Protein AF-A0A7C4HND0-F1 (afdb_monomer_lite)

pLDDT: mean 73.23, std 15.72, range [36.84, 92.06]

Structure (mmCIF, N/CA/C/O backbone):
data_AF-A0A7C4HND0-F1
#
_entry.id   AF-A0A7C4HND0-F1
#
loop_
_atom_site.group_PDB
_atom_site.id
_atom_site.type_symbol
_atom_site.label_atom_id
_atom_site.label_alt_id
_atom_site.label_comp_id
_atom_site.label_asym_id
_atom_site.label_entity_id
_atom_site.label_seq_id
_atom_site.pdbx_PDB_ins_code
_atom_site.Cartn_x
_atom_site.Cartn_y
_atom_site.Cartn_z
_atom_site.occupancy
_atom_site.B_iso_or_equiv
_atom_site.auth_seq_id
_atom_site.auth_comp_id
_atom_site.auth_asym_id
_atom_site.auth_atom_id
_atom_site.pdbx_PDB_model_num
ATOM 1 N N . MET A 1 1 ? -4.388 5.920 1.650 1.00 79.75 1 MET A N 1
ATOM 2 C CA . MET A 1 1 ? -3.986 7.037 0.765 1.00 79.75 1 MET A CA 1
ATOM 3 C C . MET A 1 1 ? -4.755 6.955 -0.550 1.00 79.75 1 MET A C 1
ATOM 5 O O . MET A 1 1 ? -5.297 5.886 -0.823 1.00 79.75 1 MET A O 1
ATOM 9 N N . PRO A 1 2 ? -4.857 8.028 -1.358 1.00 84.75 2 PRO A N 1
ATOM 10 C CA . PRO A 1 2 ? -5.324 7.916 -2.742 1.00 84.75 2 PRO A CA 1
ATOM 11 C C . PRO A 1 2 ? -4.503 6.868 -3.502 1.00 84.75 2 PRO A C 1
ATOM 13 O O . PRO A 1 2 ? -3.313 6.721 -3.232 1.00 84.75 2 PRO A O 1
ATOM 16 N N . ASP A 1 3 ? -5.105 6.163 -4.459 1.00 84.62 3 ASP A N 1
ATOM 17 C CA . ASP A 1 3 ? -4.447 5.027 -5.132 1.00 84.62 3 ASP A CA 1
ATOM 18 C C . ASP A 1 3 ? -3.166 5.411 -5.863 1.00 84.62 3 ASP A C 1
ATOM 20 O O . ASP A 1 3 ? -2.218 4.633 -5.901 1.00 84.62 3 ASP A O 1
ATOM 24 N N . ALA A 1 4 ? -3.094 6.642 -6.367 1.00 81.56 4 ALA A N 1
ATOM 25 C CA . ALA A 1 4 ? -1.872 7.161 -6.958 1.00 81.56 4 ALA A CA 1
ATOM 26 C C . ALA A 1 4 ? -0.699 7.111 -5.957 1.00 81.56 4 ALA A C 1
ATOM 28 O O . ALA A 1 4 ? 0.429 6.819 -6.337 1.00 81.56 4 ALA A O 1
ATOM 29 N N . GLN A 1 5 ? -0.946 7.381 -4.678 1.00 79.69 5 GLN A N 1
ATOM 30 C CA . GLN A 1 5 ? 0.075 7.450 -3.629 1.00 79.69 5 GLN A CA 1
ATOM 31 C C . GLN A 1 5 ? 0.295 6.101 -2.918 1.00 79.69 5 GLN A C 1
ATOM 33 O O . GLN A 1 5 ? 0.920 6.063 -1.860 1.00 79.69 5 GLN A O 1
ATOM 38 N N . ALA A 1 6 ? -0.254 5.002 -3.445 1.00 84.94 6 ALA A N 1
ATOM 39 C CA . ALA A 1 6 ? -0.056 3.678 -2.872 1.00 84.94 6 ALA A CA 1
ATOM 40 C C . ALA A 1 6 ? 1.401 3.222 -3.041 1.00 84.94 6 ALA A C 1
ATOM 42 O O . ALA A 1 6 ? 1.947 3.257 -4.142 1.00 84.94 6 ALA A O 1
ATOM 43 N N . ASP A 1 7 ? 2.006 2.755 -1.951 1.00 84.75 7 ASP A N 1
ATOM 44 C CA . ASP A 1 7 ? 3.352 2.190 -1.928 1.00 84.75 7 ASP A CA 1
ATOM 45 C C . ASP A 1 7 ? 3.440 1.159 -0.799 1.00 84.75 7 ASP A C 1
ATOM 47 O O . ASP A 1 7 ? 3.696 1.481 0.365 1.00 84.75 7 ASP A O 1
ATOM 51 N N . LEU A 1 8 ? 3.212 -0.109 -1.145 1.00 80.88 8 LEU A N 1
ATOM 52 C CA . LEU A 1 8 ? 3.218 -1.196 -0.169 1.00 80.88 8 LEU A CA 1
ATOM 53 C C . LEU A 1 8 ? 4.605 -1.410 0.452 1.00 80.88 8 LEU A C 1
ATOM 55 O O . LEU A 1 8 ? 4.687 -1.791 1.618 1.00 80.88 8 LEU A O 1
ATOM 59 N N . ALA A 1 9 ? 5.685 -1.130 -0.285 1.00 81.00 9 ALA A N 1
ATOM 60 C CA . ALA A 1 9 ? 7.045 -1.271 0.231 1.00 81.00 9 ALA A CA 1
ATOM 61 C C . ALA A 1 9 ? 7.340 -0.257 1.347 1.00 81.00 9 ALA A C 1
ATOM 63 O O . ALA A 1 9 ? 8.199 -0.499 2.192 1.00 81.00 9 ALA A O 1
ATOM 64 N N . GLN A 1 10 ? 6.615 0.861 1.367 1.00 76.25 10 GLN A N 1
ATOM 65 C CA . GLN A 1 10 ? 6.672 1.880 2.415 1.00 76.25 10 GLN A CA 1
ATOM 66 C C . GLN A 1 10 ? 5.498 1.786 3.406 1.00 76.25 10 GLN A C 1
ATOM 68 O O . GLN A 1 10 ? 5.314 2.675 4.233 1.00 76.25 10 GLN A O 1
ATOM 73 N N . GLY A 1 11 ? 4.691 0.720 3.338 1.00 83.31 11 GLY A N 1
ATOM 74 C CA . GLY A 1 11 ? 3.542 0.515 4.224 1.00 83.31 11 GLY A CA 1
ATOM 75 C C . GLY A 1 11 ? 2.320 1.386 3.903 1.00 83.31 11 GLY A C 1
ATOM 76 O O . GLY A 1 11 ? 1.404 1.482 4.718 1.00 83.31 11 GLY A O 1
ATOM 77 N N . LEU A 1 12 ? 2.270 2.014 2.725 1.00 86.12 12 LEU A N 1
ATOM 78 C CA . LEU A 1 12 ? 1.169 2.870 2.288 1.00 86.12 12 LEU A CA 1
ATOM 79 C C . LEU A 1 12 ? 0.172 2.086 1.431 1.00 86.12 12 LEU A C 1
ATOM 81 O O . LEU A 1 12 ? 0.456 1.684 0.303 1.00 86.12 12 LEU A O 1
ATOM 85 N N . LEU A 1 13 ? -1.045 1.922 1.945 1.00 87.44 13 LEU A N 1
ATOM 86 C CA . LEU A 1 13 ? -2.139 1.278 1.220 1.00 87.44 13 LEU A CA 1
ATOM 87 C C . LEU A 1 13 ? -2.970 2.302 0.431 1.00 87.44 13 LEU A C 1
ATOM 89 O O . LEU A 1 13 ? -3.413 3.326 0.968 1.00 87.44 13 LEU A O 1
ATOM 93 N N . GLY A 1 14 ? -3.221 1.992 -0.842 1.00 89.12 14 GLY A N 1
ATOM 94 C CA . GLY A 1 14 ? -4.202 2.697 -1.670 1.00 89.12 14 GLY A CA 1
ATOM 95 C C . GLY A 1 14 ? -5.630 2.374 -1.228 1.00 89.12 14 GLY A C 1
ATOM 96 O O . GLY A 1 14 ? -5.932 1.220 -0.914 1.00 89.12 14 GLY A O 1
ATOM 97 N N . ALA A 1 15 ? -6.506 3.378 -1.196 1.00 87.94 15 ALA A N 1
ATOM 98 C CA . ALA A 1 15 ? -7.903 3.267 -0.771 1.00 87.94 15 ALA A CA 1
ATOM 99 C C . ALA A 1 15 ? -8.721 2.261 -1.606 1.00 87.94 15 ALA A C 1
ATOM 101 O O . ALA A 1 15 ? -9.686 1.678 -1.115 1.00 87.94 15 ALA A O 1
ATOM 102 N N . GLY A 1 16 ? -8.331 2.032 -2.856 1.00 88.50 16 GLY A N 1
ATOM 103 C CA . GLY A 1 16 ? -8.947 1.085 -3.770 1.00 88.50 16 GLY A CA 1
ATOM 104 C C . GLY A 1 16 ? -8.557 -0.370 -3.523 1.00 88.50 16 GLY A C 1
ATOM 105 O O . GLY A 1 16 ? -9.269 -1.252 -4.005 1.00 88.50 16 GLY A O 1
ATOM 106 N N . THR A 1 17 ? -7.491 -0.645 -2.763 1.00 88.75 17 THR A N 1
ATOM 107 C CA . THR A 1 17 ? -7.027 -2.022 -2.525 1.00 88.75 17 THR A CA 1
ATOM 108 C C . THR A 1 17 ? -8.044 -2.836 -1.708 1.00 88.75 17 THR A C 1
ATOM 110 O O . THR A 1 17 ? -8.694 -2.280 -0.817 1.00 88.75 17 THR A O 1
ATOM 113 N N . PRO A 1 18 ? -8.190 -4.156 -1.955 1.00 88.44 18 PRO A N 1
ATOM 114 C CA . PRO A 1 18 ? -9.135 -4.995 -1.210 1.00 88.44 18 PRO A CA 1
ATOM 115 C C . PRO A 1 18 ? -8.920 -4.936 0.304 1.00 88.44 18 PRO A C 1
ATOM 117 O O . PRO A 1 18 ? -9.881 -4.822 1.062 1.00 88.44 18 PRO A O 1
ATOM 120 N N . LEU A 1 19 ? -7.656 -4.943 0.738 1.00 87.94 19 LEU A N 1
ATOM 121 C CA . LEU A 1 19 ? -7.302 -4.838 2.148 1.00 87.94 19 LEU A CA 1
ATOM 122 C C . LEU A 1 19 ? -7.693 -3.478 2.737 1.00 87.94 19 LEU A C 1
ATOM 124 O O . LEU A 1 19 ? -8.297 -3.444 3.805 1.00 87.94 19 LEU A O 1
ATOM 128 N N . ALA A 1 20 ? -7.409 -2.366 2.045 1.00 89.12 20 ALA A N 1
ATOM 129 C CA . ALA A 1 20 ? -7.799 -1.039 2.522 1.00 89.12 20 ALA A CA 1
ATOM 130 C C . ALA A 1 20 ? -9.316 -0.924 2.683 1.00 89.12 20 ALA A C 1
ATOM 132 O O . ALA A 1 20 ? -9.789 -0.455 3.713 1.00 89.12 20 ALA A O 1
ATOM 133 N N . ARG A 1 21 ? -10.087 -1.419 1.710 1.00 90.00 21 ARG A N 1
ATOM 134 C CA . ARG A 1 21 ? -11.554 -1.433 1.790 1.00 90.00 21 ARG A CA 1
ATOM 135 C C . ARG A 1 21 ? -12.067 -2.247 2.975 1.00 90.00 21 ARG A C 1
ATOM 137 O O . ARG A 1 21 ? -13.057 -1.855 3.579 1.00 90.00 21 ARG A O 1
ATOM 144 N N . ALA A 1 22 ? -11.401 -3.354 3.306 1.00 88.50 22 ALA A N 1
ATOM 145 C CA . ALA A 1 22 ? -11.787 -4.205 4.427 1.00 88.50 22 ALA A CA 1
ATOM 146 C C . ALA A 1 22 ? -11.543 -3.535 5.792 1.00 88.50 22 ALA A C 1
ATOM 148 O O . ALA A 1 22 ? -12.360 -3.682 6.698 1.00 88.50 22 ALA A O 1
ATOM 149 N N . ILE A 1 23 ? -10.440 -2.795 5.948 1.00 90.56 23 ILE A N 1
ATOM 150 C CA . ILE A 1 23 ? -10.043 -2.202 7.240 1.00 90.56 23 ILE A CA 1
ATOM 151 C C . ILE A 1 23 ? -10.517 -0.754 7.440 1.00 90.56 23 ILE A C 1
ATOM 153 O O . ILE A 1 23 ? -10.455 -0.235 8.553 1.00 90.56 23 ILE A O 1
ATOM 157 N N . VAL A 1 24 ? -10.985 -0.079 6.387 1.00 89.00 24 VAL A N 1
ATOM 158 C CA . VAL A 1 24 ? -11.560 1.271 6.484 1.00 89.00 24 VAL A CA 1
ATOM 159 C C . VAL A 1 24 ? -12.753 1.275 7.449 1.00 89.00 24 VAL A C 1
ATOM 161 O O . VAL A 1 24 ? -13.585 0.373 7.422 1.00 89.00 24 VAL A O 1
ATOM 164 N N . GLN A 1 25 ? -12.839 2.314 8.293 1.00 87.62 25 GLN A N 1
ATOM 165 C CA . GLN A 1 25 ? -13.873 2.495 9.333 1.00 87.62 25 GLN A CA 1
ATOM 166 C C . GLN A 1 25 ? -13.876 1.442 10.456 1.00 87.62 25 GLN A C 1
ATOM 168 O O . GLN A 1 25 ? -14.798 1.413 11.268 1.00 87.62 25 GLN A O 1
ATOM 173 N N . GLN A 1 26 ? -12.850 0.598 10.545 1.00 90.38 26 GLN A N 1
ATOM 174 C CA . GLN A 1 26 ? -12.730 -0.385 11.617 1.00 90.38 26 GLN A CA 1
ATOM 175 C C . GLN A 1 26 ? -11.874 0.157 12.765 1.00 90.38 26 GLN A C 1
ATOM 177 O O . GLN A 1 26 ? -10.882 0.856 12.556 1.00 90.38 26 GLN A O 1
ATOM 182 N N . ALA A 1 27 ? -12.259 -0.169 13.997 1.00 87.44 27 ALA A N 1
ATOM 183 C CA . ALA A 1 27 ? -11.562 0.293 15.193 1.00 87.44 27 ALA A CA 1
ATOM 184 C C . ALA A 1 27 ? -10.339 -0.577 15.524 1.00 87.44 27 ALA A C 1
ATOM 186 O O . ALA A 1 27 ? -10.294 -1.768 15.195 1.00 87.44 27 ALA A O 1
ATOM 187 N N . ALA A 1 28 ? -9.379 -0.006 16.258 1.00 88.94 28 ALA A N 1
ATOM 188 C CA . ALA A 1 28 ? -8.300 -0.778 16.871 1.00 88.94 28 ALA A CA 1
ATOM 189 C C . ALA A 1 28 ? -8.864 -1.900 17.764 1.00 88.94 28 ALA A C 1
ATOM 191 O O . ALA A 1 28 ? -9.895 -1.742 18.415 1.00 88.94 28 ALA A O 1
ATOM 192 N N . GLY A 1 29 ? -8.201 -3.053 17.766 1.00 87.44 29 GLY A N 1
ATOM 193 C CA . GLY A 1 29 ? -8.647 -4.284 18.422 1.00 87.44 29 GLY A CA 1
ATOM 194 C C . GLY A 1 29 ? -9.583 -5.155 17.576 1.00 87.44 29 GLY A C 1
ATOM 195 O O . GLY A 1 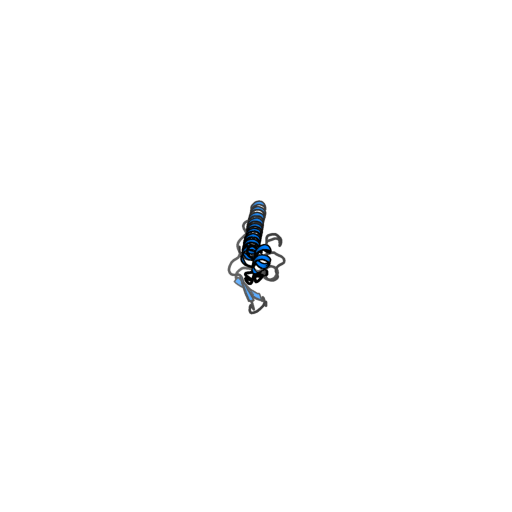29 ? -9.770 -6.329 17.897 1.00 87.44 29 GLY A O 1
ATOM 196 N N . THR A 1 30 ? -10.134 -4.635 16.475 1.00 91.12 30 THR A N 1
ATOM 197 C CA . THR A 1 30 ? -11.075 -5.382 15.629 1.00 91.12 30 THR A CA 1
ATOM 198 C C . THR A 1 30 ? -10.352 -6.419 14.777 1.00 91.12 30 THR A C 1
ATOM 200 O O . THR A 1 30 ? -9.298 -6.150 14.199 1.00 91.12 30 THR A O 1
ATOM 203 N N . THR A 1 31 ? -10.939 -7.613 14.672 1.00 92.06 31 THR A N 1
ATOM 204 C CA . THR A 1 31 ? -10.516 -8.632 13.705 1.00 92.06 31 THR A CA 1
ATOM 205 C C . THR A 1 31 ? -11.474 -8.617 12.523 1.00 92.06 31 THR A C 1
ATOM 207 O O . THR A 1 31 ? -12.675 -8.810 12.694 1.00 92.06 31 THR A O 1
ATOM 210 N N . VAL A 1 32 ? -10.937 -8.374 11.333 1.00 91.94 32 VAL A N 1
ATOM 211 C CA . VAL A 1 32 ? -11.681 -8.270 10.081 1.00 91.94 32 VAL A CA 1
ATOM 212 C C . VAL A 1 32 ? -11.406 -9.522 9.246 1.00 91.94 32 VAL A C 1
ATOM 214 O O . VAL A 1 32 ? -10.236 -9.834 8.999 1.00 91.94 32 VAL A O 1
ATOM 217 N N . PRO A 1 33 ? -12.441 -10.251 8.796 1.00 90.94 33 PRO A N 1
ATOM 218 C CA . PRO A 1 33 ? -12.268 -11.342 7.844 1.00 90.94 33 PRO A CA 1
ATOM 219 C C . PRO A 1 33 ? -11.636 -10.830 6.547 1.00 90.94 33 PRO A C 1
ATOM 221 O O . PRO A 1 33 ? -12.095 -9.847 5.969 1.00 90.94 33 PRO A O 1
ATOM 224 N N . TYR A 1 34 ? -10.586 -11.499 6.081 1.00 90.69 34 TYR A N 1
ATOM 225 C CA . TYR A 1 34 ? -9.882 -11.127 4.858 1.00 90.69 34 TYR A CA 1
ATOM 226 C C . TYR A 1 34 ? -9.276 -12.376 4.228 1.00 90.69 34 TYR A C 1
ATOM 228 O O . TYR A 1 34 ? -8.195 -12.813 4.619 1.00 90.69 34 TYR A O 1
ATOM 236 N N . ALA A 1 35 ? -10.014 -12.959 3.281 1.00 88.69 35 ALA A N 1
ATOM 237 C CA . ALA A 1 35 ? -9.646 -14.192 2.599 1.00 88.69 35 ALA A CA 1
ATOM 238 C C . ALA A 1 35 ? -8.932 -13.885 1.275 1.00 88.69 35 ALA A C 1
ATOM 240 O O . ALA A 1 35 ? -9.585 -13.630 0.263 1.00 88.69 35 ALA A O 1
ATOM 241 N N . VAL A 1 36 ? -7.597 -13.880 1.286 1.00 86.44 36 VAL A N 1
ATOM 242 C CA . VAL A 1 36 ? -6.762 -13.716 0.082 1.00 86.44 36 VAL A CA 1
ATOM 243 C C . VAL A 1 36 ? -5.552 -14.640 0.176 1.00 86.44 36 VAL A C 1
ATOM 245 O O . VAL A 1 36 ? -4.714 -14.484 1.064 1.00 86.44 36 VAL A O 1
ATOM 248 N N . GLY A 1 37 ? -5.449 -15.590 -0.758 1.00 85.69 37 GLY A N 1
ATOM 249 C CA . GLY A 1 37 ? -4.462 -16.669 -0.673 1.00 85.69 37 GLY A CA 1
ATOM 250 C C . GLY A 1 37 ? -4.680 -17.486 0.601 1.00 85.69 37 GLY A C 1
ATOM 251 O O . GLY A 1 37 ? -5.797 -17.931 0.857 1.00 85.69 37 GLY A O 1
ATOM 252 N N . ASP A 1 38 ? -3.634 -17.606 1.415 1.00 87.00 38 ASP A N 1
ATOM 253 C CA . ASP A 1 38 ? -3.671 -18.327 2.695 1.00 87.00 38 ASP A CA 1
ATOM 254 C C . ASP A 1 38 ? -4.067 -17.435 3.889 1.00 87.00 38 ASP A C 1
ATOM 256 O O . ASP A 1 38 ? -4.218 -17.914 5.014 1.00 87.00 38 ASP A O 1
ATOM 260 N N . MET A 1 39 ? -4.231 -16.123 3.679 1.00 85.31 39 MET A N 1
ATOM 261 C CA . MET A 1 39 ? -4.709 -15.218 4.727 1.00 85.31 39 MET A CA 1
ATOM 262 C C . MET A 1 39 ? -6.211 -15.402 4.924 1.00 85.31 39 MET A C 1
ATOM 264 O O . MET A 1 39 ? -6.954 -15.448 3.949 1.00 85.31 39 MET A O 1
ATOM 268 N N . VAL A 1 40 ? -6.652 -15.467 6.184 1.00 90.06 40 VAL A N 1
ATOM 269 C CA . VAL A 1 40 ? -8.069 -15.664 6.554 1.00 90.06 40 VAL A CA 1
ATOM 270 C C . VAL A 1 40 ? -8.681 -14.459 7.269 1.00 90.06 40 VAL A C 1
ATOM 272 O O . VAL A 1 40 ? -9.882 -14.204 7.166 1.00 90.06 40 VAL A O 1
ATOM 275 N N . ALA A 1 41 ? -7.868 -13.703 8.001 1.00 90.06 41 ALA A N 1
ATOM 276 C CA . ALA A 1 41 ? -8.295 -12.532 8.747 1.00 90.06 41 ALA A CA 1
ATOM 277 C C . ALA A 1 41 ? -7.105 -11.621 9.047 1.00 90.06 41 ALA A C 1
ATOM 279 O O . ALA A 1 41 ? -5.956 -12.063 9.095 1.00 90.06 41 ALA A O 1
ATOM 280 N N . VAL A 1 42 ? -7.406 -10.356 9.312 1.00 90.25 42 VAL A N 1
ATOM 281 C CA . VAL A 1 42 ? -6.451 -9.360 9.797 1.00 90.25 42 VAL A CA 1
ATOM 282 C C . VAL A 1 42 ? -6.959 -8.770 11.105 1.00 90.25 42 VAL A C 1
ATOM 284 O O . VAL A 1 42 ? -8.159 -8.566 11.275 1.00 90.25 42 VAL A O 1
ATOM 287 N N . ARG A 1 43 ? -6.059 -8.488 12.049 1.00 91.00 43 ARG A N 1
ATOM 288 C CA . ARG A 1 43 ? -6.400 -7.802 13.300 1.00 91.00 43 ARG A CA 1
ATOM 289 C C . ARG A 1 43 ? -5.769 -6.423 13.317 1.00 91.00 43 ARG A C 1
ATOM 291 O O . ARG A 1 43 ? -4.559 -6.295 13.151 1.00 91.00 43 ARG A O 1
ATOM 298 N N . ILE A 1 44 ? -6.584 -5.407 13.562 1.00 91.75 44 ILE A N 1
ATOM 299 C CA . ILE A 1 44 ? -6.126 -4.029 13.696 1.00 91.75 44 ILE A CA 1
ATOM 300 C C . ILE A 1 44 ? -5.556 -3.880 15.099 1.00 91.75 44 ILE A C 1
ATOM 302 O O . ILE A 1 44 ? -6.278 -4.020 16.079 1.00 91.75 44 ILE A O 1
ATOM 306 N N . LEU A 1 45 ? -4.252 -3.646 15.210 1.00 90.38 45 LEU A N 1
ATOM 307 C CA . LEU A 1 45 ? -3.593 -3.537 16.514 1.00 90.38 45 LEU A CA 1
ATOM 308 C C . LEU A 1 45 ? -3.670 -2.114 17.066 1.00 90.38 45 LEU A C 1
ATOM 310 O O . LEU A 1 45 ? -3.953 -1.928 18.245 1.00 90.38 45 LEU A O 1
ATOM 314 N N . HIS A 1 46 ? -3.447 -1.123 16.206 1.00 86.19 46 HIS A N 1
ATOM 315 C CA . HIS A 1 46 ? -3.403 0.286 16.571 1.00 86.19 46 HIS A CA 1
ATOM 316 C C . HIS A 1 46 ? -3.914 1.138 15.404 1.00 86.19 46 HIS A C 1
ATOM 318 O O . HIS A 1 46 ? -3.716 0.777 14.245 1.00 86.19 46 HIS A O 1
ATOM 324 N N . VAL A 1 47 ? -4.563 2.263 15.710 1.00 88.00 47 VAL A N 1
ATOM 325 C CA . VAL A 1 47 ? -4.959 3.287 14.734 1.00 88.00 47 VAL A CA 1
ATOM 326 C C . VAL A 1 47 ? -4.426 4.629 15.215 1.00 88.00 47 VAL A C 1
ATOM 328 O O . VAL A 1 47 ? -4.669 5.018 16.354 1.00 88.00 47 VAL A O 1
ATOM 331 N N . GLU A 1 48 ? -3.683 5.317 14.356 1.00 86.31 48 GLU A N 1
ATOM 332 C CA . GLU A 1 48 ? -3.150 6.658 14.608 1.00 86.31 48 GLU A CA 1
ATOM 333 C C . GLU A 1 48 ? -3.646 7.613 13.529 1.00 86.31 48 GLU A C 1
ATOM 335 O O . GLU A 1 48 ? -3.963 7.194 12.412 1.00 86.31 48 GLU A O 1
ATOM 340 N N . ALA A 1 49 ? -3.710 8.904 13.858 1.00 81.12 49 ALA A N 1
ATOM 341 C CA . ALA A 1 49 ? -3.919 9.923 12.843 1.00 81.12 49 ALA A CA 1
ATOM 342 C C . ALA A 1 49 ? -2.728 9.893 11.875 1.00 81.12 49 ALA A C 1
ATOM 344 O O . ALA A 1 49 ? -1.577 10.022 12.292 1.00 81.12 49 ALA A O 1
ATOM 345 N N . GLY A 1 50 ? -3.008 9.682 10.589 1.00 71.06 50 GLY A N 1
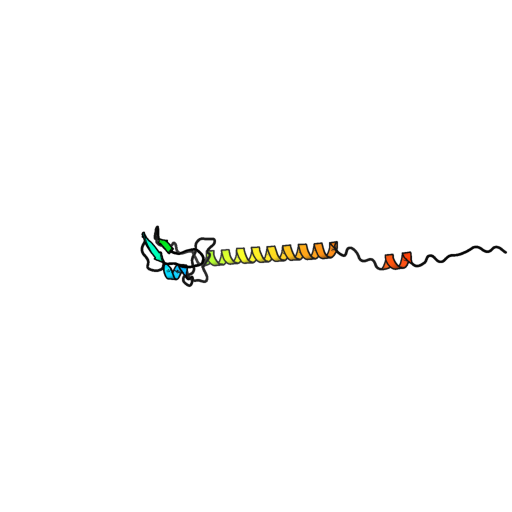ATOM 346 C CA . GLY A 1 50 ? -1.970 9.666 9.565 1.00 71.06 50 GLY A CA 1
ATOM 347 C C . GLY A 1 50 ? -1.302 11.034 9.449 1.00 71.06 50 GLY A C 1
ATOM 348 O O . GLY A 1 50 ? -1.979 12.060 9.478 1.00 71.06 50 GLY A O 1
ATOM 349 N N . ALA A 1 51 ? 0.020 11.045 9.298 1.00 64.31 51 ALA A N 1
ATOM 350 C CA . ALA A 1 51 ? 0.725 12.238 8.858 1.00 64.31 51 ALA A CA 1
ATOM 351 C C . ALA A 1 51 ? 0.418 12.469 7.371 1.00 64.31 51 ALA A C 1
ATOM 353 O O . ALA A 1 51 ? 0.597 11.558 6.557 1.00 64.31 51 ALA A O 1
ATOM 354 N N . ASP A 1 52 ? -0.032 13.674 7.016 1.00 62.47 52 ASP A N 1
ATOM 355 C CA . ASP A 1 52 ? -0.132 14.075 5.615 1.00 62.47 52 ASP A CA 1
ATOM 356 C C . ASP A 1 52 ? 1.270 14.044 5.000 1.00 62.47 52 ASP A C 1
ATOM 358 O O . ASP A 1 52 ? 2.163 14.797 5.395 1.00 62.47 52 ASP A O 1
ATOM 362 N N . LEU A 1 53 ? 1.479 13.146 4.038 1.00 62.75 53 LEU A N 1
ATOM 363 C CA . LEU A 1 53 ? 2.683 13.151 3.219 1.00 62.75 53 LEU A CA 1
ATOM 364 C C . LEU A 1 53 ? 2.550 14.284 2.195 1.00 62.75 53 LEU A C 1
ATOM 366 O O . LEU A 1 53 ? 1.614 14.254 1.392 1.00 62.75 53 LEU A O 1
ATOM 370 N N . PRO A 1 54 ? 3.469 15.266 2.171 1.00 62.69 54 PRO A N 1
ATOM 371 C CA . PRO A 1 54 ? 3.436 16.318 1.168 1.00 62.69 54 PRO A CA 1
ATOM 372 C C . PRO A 1 54 ? 3.515 15.711 -0.235 1.00 62.69 54 PRO A C 1
ATOM 374 O O . PRO A 1 54 ? 4.403 14.910 -0.534 1.00 62.69 54 PRO A O 1
ATOM 377 N N . GLU A 1 55 ? 2.616 16.126 -1.125 1.00 61.78 55 GLU A N 1
ATOM 378 C CA . GLU A 1 55 ? 2.525 15.625 -2.503 1.00 61.78 55 GLU A CA 1
ATOM 379 C C . GLU A 1 55 ? 3.846 15.785 -3.286 1.00 61.78 55 GLU A C 1
ATOM 381 O O . GLU A 1 55 ? 4.222 14.923 -4.082 1.00 61.78 55 GLU A O 1
ATOM 386 N N . ALA A 1 56 ? 4.621 16.829 -2.968 1.00 60.81 56 ALA A N 1
ATOM 387 C CA . ALA A 1 56 ? 5.957 17.065 -3.515 1.00 60.81 56 ALA A CA 1
ATOM 388 C C . ALA A 1 56 ? 6.955 15.936 -3.200 1.00 60.81 56 ALA A C 1
ATOM 390 O O . ALA A 1 56 ? 7.815 15.617 -4.025 1.00 60.81 56 ALA A O 1
ATOM 391 N N . ASP A 1 57 ? 6.844 15.306 -2.030 1.00 64.88 57 ASP A N 1
ATOM 392 C CA . ASP A 1 57 ? 7.726 14.205 -1.663 1.00 64.88 57 ASP A CA 1
ATOM 393 C C . ASP A 1 57 ? 7.292 12.887 -2.320 1.00 64.88 57 ASP A C 1
ATOM 395 O O . ASP A 1 57 ? 8.122 12.002 -2.526 1.00 64.88 57 ASP A O 1
ATOM 399 N N . VAL A 1 58 ? 6.015 12.741 -2.686 1.00 67.50 58 VAL A N 1
ATOM 400 C CA . VAL A 1 58 ? 5.535 11.594 -3.473 1.00 67.50 58 VAL A CA 1
ATOM 401 C C . VAL A 1 58 ? 6.076 11.670 -4.902 1.00 67.50 58 VAL A C 1
ATOM 403 O O . VAL A 1 58 ? 6.652 10.698 -5.391 1.00 67.50 58 VAL A O 1
ATOM 406 N N . GLU A 1 59 ? 5.962 12.825 -5.564 1.00 73.69 59 GLU A N 1
ATOM 407 C CA . GLU A 1 59 ? 6.401 12.954 -6.959 1.00 73.69 59 GLU A CA 1
ATOM 408 C C . GLU A 1 59 ? 7.928 12.909 -7.099 1.00 73.69 59 GLU A C 1
ATOM 410 O O . GLU A 1 59 ? 8.439 12.216 -7.981 1.00 73.69 59 GLU A O 1
ATOM 415 N N . ARG A 1 60 ? 8.679 13.537 -6.176 1.00 71.06 60 ARG A N 1
ATOM 416 C CA . ARG A 1 60 ? 10.151 13.426 -6.145 1.00 71.06 60 ARG A CA 1
ATOM 417 C C . ARG A 1 60 ? 10.601 11.964 -6.073 1.00 71.06 60 ARG A C 1
ATOM 419 O O . ARG A 1 60 ? 11.553 11.575 -6.743 1.00 71.06 60 ARG A O 1
ATOM 426 N N . ARG A 1 61 ? 9.915 11.142 -5.275 1.00 66.44 61 ARG A N 1
ATOM 427 C CA . ARG A 1 61 ? 10.252 9.720 -5.112 1.00 66.44 61 ARG A CA 1
ATOM 428 C C . ARG A 1 61 ? 9.911 8.895 -6.345 1.00 66.44 61 ARG A C 1
ATOM 430 O O . ARG A 1 61 ? 10.719 8.060 -6.744 1.00 66.44 61 ARG A O 1
ATOM 437 N N . ARG A 1 62 ? 8.765 9.145 -6.985 1.00 76.62 62 ARG A N 1
ATOM 438 C CA . ARG A 1 62 ? 8.440 8.499 -8.267 1.00 76.62 62 ARG A CA 1
ATOM 439 C C . ARG A 1 62 ? 9.485 8.806 -9.324 1.00 76.62 62 ARG A C 1
ATOM 441 O O . ARG A 1 62 ? 9.898 7.902 -10.040 1.00 76.62 62 ARG A O 1
ATOM 448 N N . GLU A 1 63 ? 9.933 10.054 -9.388 1.00 78.69 63 GLU A N 1
ATOM 449 C CA . GLU A 1 63 ? 10.970 10.459 -10.328 1.00 78.69 63 GLU A CA 1
ATOM 450 C C . GLU A 1 63 ? 12.294 9.732 -10.058 1.00 78.69 63 GLU A C 1
ATOM 452 O O . GLU A 1 63 ? 12.895 9.188 -10.981 1.00 78.69 63 GLU A O 1
ATOM 457 N N . MET A 1 64 ? 12.698 9.598 -8.790 1.00 75.75 64 MET A N 1
ATOM 458 C CA . MET A 1 64 ? 13.871 8.793 -8.426 1.00 75.75 64 MET A CA 1
ATOM 459 C C . MET A 1 64 ? 13.741 7.324 -8.857 1.00 75.75 64 MET A C 1
ATOM 461 O O . MET A 1 64 ? 14.704 6.749 -9.364 1.00 75.75 64 MET A O 1
ATOM 465 N N . LEU A 1 65 ? 12.563 6.713 -8.688 1.00 77.44 65 LEU A N 1
ATOM 466 C CA . LEU A 1 65 ? 12.315 5.336 -9.128 1.00 77.44 65 LEU A CA 1
ATOM 467 C C . LEU A 1 65 ? 12.364 5.205 -10.656 1.00 77.44 65 LEU A C 1
ATOM 469 O O . LEU A 1 65 ? 13.008 4.284 -11.155 1.00 77.44 65 LEU A O 1
ATOM 473 N N . ARG A 1 66 ? 11.755 6.135 -11.407 1.00 81.31 66 ARG A N 1
ATOM 474 C CA . ARG A 1 66 ? 11.840 6.161 -12.880 1.00 81.31 66 ARG A CA 1
ATOM 475 C C . ARG A 1 66 ? 13.291 6.258 -13.347 1.00 81.31 66 ARG A C 1
ATOM 477 O O . ARG A 1 66 ? 13.694 5.510 -14.232 1.00 81.31 66 ARG A O 1
ATOM 484 N N . GLN A 1 67 ? 14.087 7.125 -12.721 1.00 78.50 67 GLN A N 1
ATOM 485 C CA . GLN A 1 67 ? 15.509 7.273 -13.039 1.00 78.50 67 GLN A CA 1
ATOM 486 C C . GLN A 1 67 ? 16.309 6.004 -12.733 1.00 78.50 67 GLN A C 1
ATOM 488 O O . GLN A 1 67 ? 17.165 5.612 -13.526 1.00 78.50 67 GLN A O 1
ATOM 493 N N . ALA A 1 68 ? 16.026 5.340 -11.611 1.00 72.06 68 ALA A N 1
ATOM 494 C CA . ALA A 1 68 ? 16.656 4.070 -11.266 1.00 72.06 68 ALA A CA 1
ATOM 495 C C . ALA A 1 68 ? 16.329 2.967 -12.288 1.00 72.06 68 ALA A C 1
ATOM 497 O O . ALA A 1 68 ? 17.239 2.258 -12.718 1.00 72.06 68 ALA A O 1
ATOM 498 N N . VAL A 1 69 ? 15.067 2.862 -12.721 1.00 83.00 69 VAL A N 1
ATOM 499 C CA . VAL A 1 69 ? 14.640 1.915 -13.766 1.00 83.00 69 VAL A CA 1
ATOM 500 C C . VAL A 1 69 ? 15.323 2.226 -15.096 1.00 83.00 69 VAL A C 1
ATOM 502 O O . VAL A 1 69 ? 15.990 1.354 -15.645 1.00 83.00 69 VAL A O 1
ATOM 505 N N . ALA A 1 70 ? 15.265 3.477 -15.561 1.00 85.00 70 ALA A N 1
ATOM 506 C CA . ALA A 1 70 ? 15.890 3.888 -16.819 1.00 85.00 70 ALA A CA 1
ATOM 507 C C . ALA A 1 70 ? 17.409 3.626 -16.825 1.00 85.00 70 ALA A C 1
ATOM 509 O O . ALA A 1 70 ? 17.984 3.206 -17.828 1.00 85.00 70 ALA A O 1
ATOM 510 N N . ARG A 1 71 ? 18.081 3.825 -15.683 1.00 75.25 71 ARG A N 1
ATOM 511 C CA . ARG A 1 71 ? 19.508 3.510 -15.533 1.00 75.25 71 ARG A CA 1
ATOM 512 C C . ARG A 1 71 ? 19.780 2.007 -15.600 1.00 75.25 71 ARG A C 1
ATOM 514 O O . ARG A 1 71 ? 20.792 1.605 -16.178 1.00 75.25 71 ARG A O 1
ATOM 521 N N . ALA A 1 72 ? 18.925 1.189 -14.990 1.00 68.94 72 ALA A N 1
ATOM 522 C CA . ALA A 1 72 ? 19.046 -0.262 -15.045 1.00 68.94 72 ALA A CA 1
ATOM 523 C C . ALA A 1 72 ? 18.852 -0.777 -16.478 1.00 68.94 72 ALA A C 1
ATOM 525 O O . ALA A 1 72 ? 19.669 -1.568 -16.941 1.00 68.94 72 ALA A O 1
ATOM 526 N N . GLU A 1 73 ? 17.853 -0.263 -17.201 1.00 82.44 73 GLU A N 1
ATOM 527 C CA . GLU A 1 73 ? 17.613 -0.573 -18.616 1.00 82.44 73 GLU A CA 1
ATOM 528 C C . GLU A 1 73 ? 18.812 -0.186 -19.489 1.00 82.44 73 GLU A C 1
ATOM 530 O O . GLU A 1 73 ? 19.351 -1.035 -20.192 1.00 82.44 73 GLU A O 1
ATOM 535 N N . ALA A 1 74 ? 19.331 1.040 -19.357 1.00 80.56 74 ALA A N 1
ATOM 536 C CA . ALA A 1 74 ? 20.505 1.478 -20.116 1.00 80.56 74 ALA A CA 1
ATOM 537 C C . ALA A 1 74 ? 21.758 0.629 -19.827 1.00 80.56 74 ALA A C 1
ATOM 539 O O . ALA A 1 74 ? 22.557 0.347 -20.721 1.00 80.56 74 ALA A O 1
ATOM 540 N N . THR A 1 75 ? 21.939 0.202 -18.573 1.00 74.69 75 THR A N 1
ATOM 541 C CA . THR A 1 75 ? 23.041 -0.696 -18.191 1.00 74.69 75 THR A CA 1
ATOM 542 C C . THR A 1 75 ? 22.857 -2.079 -18.810 1.00 74.69 75 THR A C 1
ATOM 544 O O . THR A 1 75 ? 23.810 -2.663 -19.320 1.00 74.69 75 THR A O 1
ATOM 547 N N . ASN A 1 76 ? 21.633 -2.598 -18.778 1.00 69.88 76 ASN A N 1
ATOM 548 C CA . ASN A 1 76 ? 21.276 -3.881 -19.360 1.00 69.88 76 ASN A CA 1
ATOM 549 C C . ASN A 1 76 ? 21.506 -3.887 -20.881 1.00 69.88 76 ASN A C 1
ATOM 551 O O . ASN A 1 76 ? 22.166 -4.790 -21.391 1.00 69.88 76 ASN A O 1
ATOM 555 N N . ASP A 1 77 ? 21.078 -2.840 -21.587 1.00 73.00 77 ASP A N 1
ATOM 556 C CA . ASP A 1 77 ? 21.311 -2.673 -23.026 1.00 73.00 77 ASP A CA 1
ATOM 557 C C . ASP A 1 77 ? 22.804 -2.617 -23.363 1.00 73.00 77 ASP A C 1
ATOM 559 O O . ASP A 1 77 ? 23.260 -3.266 -24.307 1.00 73.00 77 ASP A O 1
ATOM 563 N N . ALA A 1 78 ? 23.597 -1.902 -22.558 1.00 73.62 78 ALA A N 1
ATOM 564 C CA . ALA A 1 78 ? 25.047 -1.859 -22.722 1.00 73.62 78 ALA A CA 1
ATOM 565 C C . ALA A 1 78 ? 25.689 -3.245 -22.532 1.00 73.62 78 ALA A C 1
ATOM 567 O O . ALA A 1 78 ? 26.544 -3.640 -23.325 1.00 73.62 78 ALA A O 1
ATOM 568 N N . ILE A 1 79 ? 25.258 -4.012 -21.524 1.00 70.44 79 ILE A N 1
ATOM 569 C CA . ILE A 1 79 ? 25.719 -5.392 -21.305 1.00 70.44 79 ILE A CA 1
ATOM 570 C C . ILE A 1 79 ? 25.358 -6.273 -22.504 1.00 70.44 79 ILE A C 1
ATOM 572 O O . ILE A 1 79 ? 26.211 -7.017 -22.991 1.00 70.44 79 ILE A O 1
ATOM 576 N N . PHE A 1 80 ? 24.130 -6.169 -23.015 1.00 68.62 80 PHE A N 1
ATOM 577 C CA . PHE A 1 80 ? 23.704 -6.909 -24.200 1.00 68.62 80 PHE A CA 1
ATOM 578 C C . PHE A 1 80 ? 24.526 -6.547 -25.440 1.00 68.62 80 PHE A C 1
ATOM 580 O O . PHE A 1 80 ? 24.970 -7.450 -26.148 1.00 68.62 80 PHE A O 1
ATOM 587 N N . ALA A 1 81 ? 24.789 -5.262 -25.686 1.00 68.19 81 ALA A N 1
ATOM 588 C CA . ALA A 1 81 ? 25.604 -4.814 -26.814 1.00 68.19 81 ALA A CA 1
ATOM 589 C C . ALA A 1 81 ? 27.056 -5.318 -26.719 1.00 68.19 81 ALA A C 1
ATOM 591 O O . ALA A 1 81 ? 27.610 -5.819 -27.699 1.00 68.19 81 ALA A O 1
ATOM 592 N N . LEU A 1 82 ? 27.658 -5.258 -25.527 1.00 66.81 82 LEU A N 1
ATOM 593 C CA . LEU A 1 82 ? 29.006 -5.779 -25.280 1.00 66.81 82 LEU A CA 1
ATOM 594 C C . LEU A 1 82 ? 29.068 -7.305 -25.450 1.00 66.81 82 LEU A C 1
ATOM 596 O O . LEU A 1 82 ? 30.010 -7.829 -26.045 1.00 66.81 82 LEU A O 1
ATOM 600 N N . ALA A 1 83 ? 28.051 -8.028 -24.977 1.00 58.56 83 ALA A N 1
ATOM 601 C CA . ALA A 1 83 ? 27.955 -9.473 -25.155 1.00 58.56 83 ALA A CA 1
ATOM 602 C C . ALA A 1 83 ? 27.738 -9.864 -26.627 1.00 58.56 83 ALA A C 1
ATOM 604 O O . ALA A 1 83 ? 28.326 -10.842 -27.091 1.00 58.56 83 ALA A O 1
ATOM 605 N N . ALA A 1 84 ? 26.946 -9.093 -27.378 1.00 56.84 84 ALA A N 1
ATOM 606 C CA . ALA A 1 84 ? 26.750 -9.300 -28.811 1.00 56.84 84 ALA A CA 1
ATOM 607 C C . ALA A 1 84 ? 28.057 -9.103 -29.598 1.00 56.84 84 ALA A C 1
ATOM 609 O O . ALA A 1 84 ? 28.369 -9.925 -30.459 1.00 56.84 84 ALA A O 1
ATOM 610 N N . GLY A 1 85 ? 28.852 -8.083 -29.252 1.00 53.91 85 GLY A N 1
ATOM 611 C CA . GLY A 1 85 ? 30.178 -7.858 -29.840 1.00 53.91 85 GLY A CA 1
ATOM 612 C C . GLY A 1 85 ? 31.207 -8.936 -29.475 1.00 53.91 85 GLY A C 1
ATOM 613 O O . GLY A 1 85 ? 32.068 -9.264 -30.284 1.00 53.91 85 GLY A O 1
ATOM 614 N N . SER A 1 86 ? 31.093 -9.535 -28.286 1.00 53.28 86 SER A N 1
ATOM 615 C CA . SER A 1 86 ? 31.979 -10.613 -27.820 1.00 53.28 86 SER A CA 1
ATOM 616 C C . SER A 1 86 ? 31.638 -11.982 -28.430 1.00 53.28 86 SER A C 1
ATOM 618 O O . SER A 1 86 ? 32.531 -12.762 -28.756 1.00 53.28 86 SER A O 1
ATOM 620 N N . LYS A 1 87 ? 30.349 -12.282 -28.650 1.00 53.78 87 LYS A N 1
ATOM 621 C CA . LYS A 1 87 ? 29.915 -13.580 -29.200 1.00 53.78 87 LYS A CA 1
ATOM 622 C C . LYS A 1 87 ? 30.203 -13.738 -30.702 1.00 53.78 87 LYS A C 1
ATOM 624 O O . LYS A 1 87 ? 30.293 -14.866 -31.176 1.00 53.78 87 LYS A O 1
ATOM 629 N N . TRP A 1 88 ? 30.373 -12.638 -31.433 1.00 54.75 88 TRP A N 1
ATOM 630 C CA . TRP A 1 88 ? 30.619 -1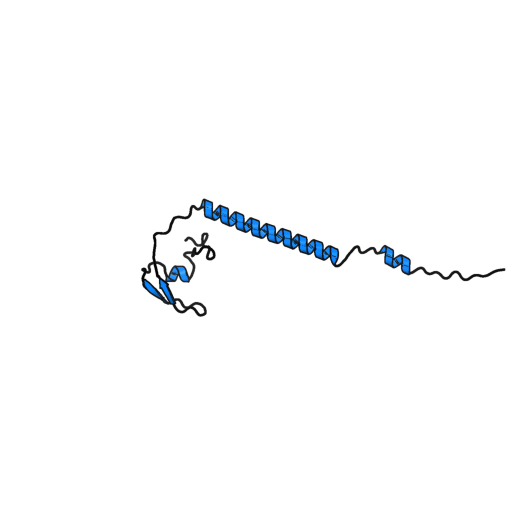2.635 -32.882 1.00 54.75 88 TRP A CA 1
ATOM 631 C C . TRP A 1 88 ? 31.842 -11.797 -33.243 1.00 54.75 88 TRP A C 1
ATOM 633 O O . TRP A 1 88 ? 31.800 -11.029 -34.202 1.00 54.75 88 TRP A O 1
ATOM 643 N N . GLY A 1 89 ? 32.890 -11.915 -32.418 1.00 48.72 89 GLY A N 1
ATOM 644 C CA . GLY A 1 89 ? 34.128 -11.153 -32.541 1.00 48.72 89 GLY A CA 1
ATOM 645 C C . GLY A 1 89 ? 34.589 -11.010 -33.989 1.00 48.72 89 GLY A C 1
ATOM 646 O O . GLY A 1 89 ? 34.536 -11.979 -34.739 1.00 48.72 89 GLY A O 1
ATOM 647 N N . ASP A 1 90 ? 34.987 -9.782 -34.332 1.00 58.69 90 ASP A N 1
ATOM 648 C CA . ASP A 1 90 ? 35.623 -9.337 -35.578 1.00 58.69 90 ASP A CA 1
ATOM 649 C C . ASP A 1 90 ? 35.555 -10.366 -36.717 1.00 58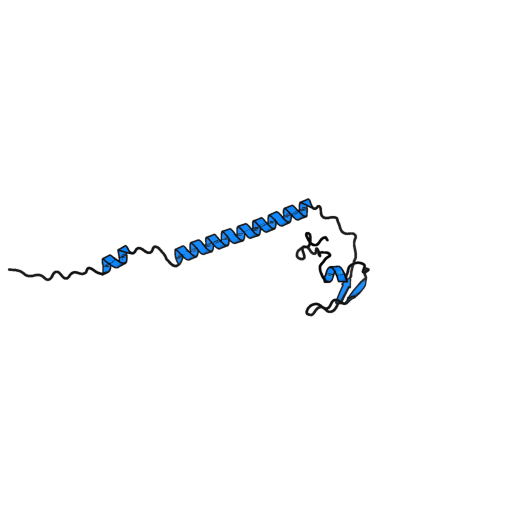.69 90 ASP A C 1
ATOM 651 O O . ASP A 1 90 ? 36.496 -11.122 -36.978 1.00 58.69 90 ASP A O 1
ATOM 655 N N . TYR A 1 91 ? 34.383 -10.449 -37.352 1.00 49.62 91 TYR A N 1
ATOM 656 C CA . TYR A 1 91 ? 34.218 -11.240 -38.560 1.00 49.62 91 TYR A CA 1
ATOM 657 C C . TYR A 1 91 ? 35.049 -1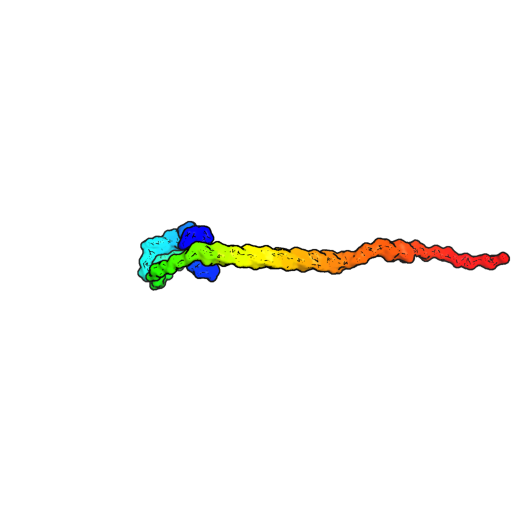0.571 -39.661 1.00 49.62 91 TYR A C 1
ATOM 659 O O . TYR A 1 91 ? 34.589 -9.635 -40.308 1.00 49.62 91 TYR A O 1
ATOM 667 N N . ASP A 1 92 ? 36.288 -11.033 -39.834 1.00 57.22 92 ASP A N 1
ATOM 668 C CA . ASP A 1 92 ? 37.174 -10.672 -40.940 1.00 57.22 92 ASP A CA 1
ATOM 669 C C . ASP A 1 92 ? 36.998 -11.700 -42.074 1.00 57.22 92 ASP A C 1
ATOM 671 O O . ASP A 1 92 ? 37.631 -12.765 -42.053 1.00 57.22 92 ASP A O 1
ATOM 675 N N . PRO A 1 93 ? 36.131 -11.432 -43.069 1.00 56.41 93 PRO A N 1
ATOM 676 C CA . PRO A 1 93 ? 35.933 -12.339 -44.196 1.00 56.41 93 PRO A CA 1
ATOM 677 C C . PRO A 1 93 ? 37.205 -12.520 -45.044 1.00 56.41 93 PRO A C 1
ATOM 679 O O . PRO A 1 93 ? 37.314 -13.522 -45.749 1.00 56.41 93 PRO A O 1
ATOM 682 N N . GLY A 1 94 ? 38.198 -11.625 -44.941 1.00 57.31 94 GLY A N 1
ATOM 683 C CA . GLY A 1 94 ? 39.459 -11.709 -45.682 1.00 57.31 94 GLY A CA 1
ATOM 684 C C . GLY A 1 94 ? 40.371 -12.858 -45.237 1.00 57.31 94 GLY A C 1
ATOM 685 O O . GLY A 1 94 ? 41.206 -13.326 -46.011 1.00 57.31 94 GLY A O 1
ATOM 686 N N . LYS A 1 95 ? 40.188 -13.389 -44.019 1.00 54.97 95 LYS A N 1
ATOM 687 C CA . LYS A 1 95 ? 40.955 -14.553 -43.533 1.00 54.97 95 LYS A CA 1
ATOM 688 C C . LYS A 1 95 ? 40.495 -15.880 -44.135 1.00 54.97 95 LYS A C 1
ATOM 690 O O . LYS A 1 95 ? 41.264 -16.838 -44.131 1.00 54.97 95 LYS A O 1
ATOM 695 N N . ILE A 1 96 ? 39.272 -15.942 -44.664 1.00 57.06 96 ILE A N 1
ATOM 696 C CA . ILE A 1 96 ? 38.723 -17.158 -45.281 1.00 57.06 96 ILE A CA 1
ATOM 697 C C . ILE A 1 96 ? 39.236 -17.306 -46.725 1.00 57.06 96 ILE A C 1
ATOM 699 O O . ILE A 1 96 ? 39.460 -18.423 -47.186 1.00 57.06 96 ILE A O 1
ATOM 703 N N . GLU A 1 97 ? 39.528 -16.199 -47.414 1.00 54.84 97 GLU A N 1
ATOM 704 C CA . GLU A 1 97 ? 40.067 -16.217 -48.783 1.00 54.84 97 GLU A CA 1
ATOM 705 C C . GLU A 1 97 ? 41.558 -16.602 -48.837 1.00 54.84 97 GLU A C 1
ATOM 707 O O . GLU A 1 97 ? 41.997 -17.265 -49.778 1.00 54.84 97 GLU A O 1
ATOM 712 N N . ALA A 1 98 ? 42.336 -16.286 -47.795 1.00 52.53 98 ALA A N 1
ATOM 713 C CA . ALA A 1 98 ? 43.772 -16.584 -47.748 1.00 52.53 98 ALA A CA 1
ATOM 714 C C . ALA A 1 98 ? 44.109 -18.077 -47.532 1.00 52.53 98 ALA A C 1
ATOM 716 O O . ALA A 1 98 ? 45.228 -18.498 -47.820 1.00 52.53 98 ALA A O 1
ATOM 717 N N . ALA A 1 99 ? 43.162 -18.896 -47.061 1.00 52.38 99 ALA A N 1
ATOM 718 C CA . ALA A 1 99 ? 43.362 -20.336 -46.855 1.00 52.38 99 ALA A CA 1
ATOM 719 C C . ALA A 1 99 ? 43.013 -21.201 -48.089 1.00 52.38 99 ALA A C 1
ATOM 721 O O . ALA A 1 99 ? 43.238 -22.410 -48.065 1.00 52.38 99 ALA A O 1
ATOM 722 N N . GLY A 1 100 ? 42.471 -20.607 -49.163 1.00 48.53 100 GLY A N 1
ATOM 723 C CA . GLY A 1 100 ? 41.970 -21.326 -50.345 1.00 48.53 100 GLY A CA 1
ATOM 724 C C . GLY A 1 100 ? 42.883 -21.340 -51.576 1.00 48.53 100 GLY A C 1
ATOM 725 O O . GLY A 1 100 ? 42.555 -22.005 -52.555 1.00 48.53 100 GLY A O 1
ATOM 726 N N . LEU A 1 101 ? 44.018 -20.637 -51.562 1.00 47.94 101 LEU A N 1
ATOM 727 C CA . LEU A 1 101 ? 44.909 -20.504 -52.725 1.00 47.94 101 LEU A CA 1
ATOM 728 C C . LEU A 1 101 ? 46.307 -21.061 -52.436 1.00 47.94 101 LEU A C 1
ATOM 730 O O . LEU A 1 101 ? 47.320 -20.378 -52.541 1.00 47.94 101 LEU A O 1
ATOM 734 N N . GLY A 1 102 ? 46.357 -22.347 -52.089 1.00 47.56 102 GLY A N 1
ATOM 735 C CA . GLY A 1 102 ? 47.547 -23.168 -52.288 1.00 47.56 102 GLY A CA 1
ATOM 736 C C . GLY A 1 102 ? 47.575 -23.673 -53.729 1.00 47.56 102 GLY A C 1
ATOM 737 O O . GLY A 1 102 ? 47.165 -24.801 -53.987 1.00 47.56 102 GLY A O 1
ATOM 738 N N . THR A 1 103 ? 48.009 -22.843 -54.680 1.00 41.62 103 THR A N 1
ATOM 739 C CA . THR A 1 103 ? 48.341 -23.330 -56.024 1.00 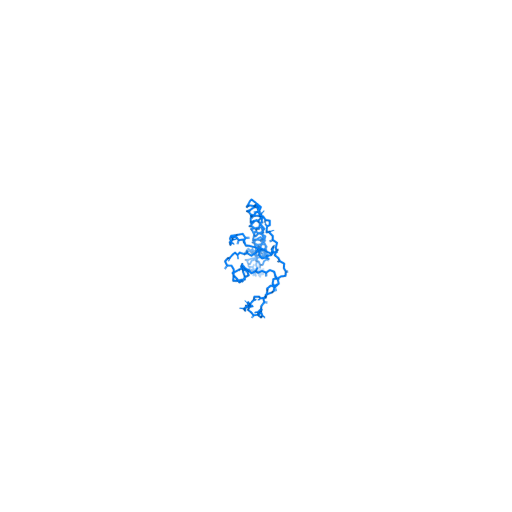41.62 103 THR A CA 1
ATOM 740 C C . THR A 1 103 ? 49.735 -23.935 -55.992 1.00 41.62 103 THR A C 1
ATOM 742 O O . THR A 1 103 ? 50.738 -23.228 -55.900 1.00 41.62 103 THR A O 1
ATOM 745 N N . ASP A 1 104 ? 49.746 -25.262 -56.041 1.00 49.88 104 ASP A N 1
ATOM 746 C CA . ASP A 1 104 ? 50.845 -26.112 -56.473 1.00 49.88 104 ASP A CA 1
ATOM 747 C C . ASP A 1 104 ? 51.569 -25.499 -57.688 1.00 49.88 104 ASP A C 1
ATOM 749 O O . ASP A 1 104 ? 50.972 -25.273 -58.741 1.00 49.88 104 ASP A O 1
ATOM 753 N N . SER A 1 105 ? 52.853 -25.192 -57.515 1.00 40.00 105 SER A N 1
ATOM 754 C CA . SER A 1 105 ? 53.776 -24.841 -58.593 1.00 40.00 105 SER A CA 1
ATOM 755 C C . SER A 1 105 ? 54.902 -25.866 -58.576 1.00 40.00 105 SER A C 1
ATOM 757 O O . SER A 1 105 ? 56.007 -25.601 -58.095 1.00 40.00 105 SER A O 1
ATOM 759 N N . GLY A 1 106 ? 54.587 -27.053 -59.091 1.00 39.75 106 GLY A N 1
ATOM 760 C CA . GLY A 1 106 ? 55.550 -28.080 -59.453 1.00 39.75 106 GLY A CA 1
ATOM 761 C C . GLY A 1 106 ? 56.618 -27.550 -60.412 1.00 39.75 106 GLY A C 1
ATOM 762 O O . GLY A 1 106 ? 56.338 -26.848 -61.383 1.00 39.75 106 GLY A O 1
ATOM 763 N N . ALA A 1 107 ? 57.859 -27.908 -60.100 1.00 41.69 107 ALA A N 1
ATOM 764 C CA . ALA A 1 107 ? 59.039 -27.704 -60.921 1.00 41.69 107 ALA A CA 1
ATOM 765 C C . ALA A 1 107 ? 58.912 -28.368 -62.302 1.00 41.69 107 ALA A C 1
ATOM 767 O O . ALA A 1 107 ? 58.311 -29.435 -62.424 1.00 41.69 107 ALA A O 1
ATOM 768 N N . SER A 1 108 ? 59.575 -27.803 -63.313 1.00 36.84 108 SER A N 1
ATOM 769 C CA . SER A 1 108 ? 60.146 -28.563 -64.433 1.00 36.84 108 SER A CA 1
ATOM 770 C C . SER A 1 108 ? 61.274 -27.764 -65.088 1.00 36.84 108 SER A C 1
ATOM 772 O O . SER A 1 108 ? 61.034 -26.735 -65.716 1.00 36.84 108 SER A O 1
ATOM 774 N N . ASP A 1 109 ? 62.496 -28.266 -64.889 1.00 41.09 109 ASP A N 1
ATOM 775 C CA . ASP A 1 109 ? 63.685 -28.040 -65.716 1.00 41.09 109 ASP A CA 1
ATOM 776 C C . ASP A 1 109 ? 63.386 -28.359 -67.187 1.00 41.09 109 ASP A C 1
ATOM 778 O O . ASP A 1 109 ? 62.742 -29.370 -67.483 1.00 41.09 109 ASP A O 1
ATOM 782 N N . THR A 1 110 ? 63.925 -27.558 -68.107 1.00 49.09 110 THR A N 1
ATOM 783 C CA . THR A 1 110 ? 64.632 -28.033 -69.315 1.00 49.09 110 THR A CA 1
ATOM 784 C C . THR A 1 110 ? 65.391 -26.900 -69.990 1.00 49.09 110 THR A C 1
ATOM 786 O O . THR A 1 110 ? 64.838 -25.782 -70.085 1.00 49.09 110 THR A O 1
#

Sequence (110 aa):
MPDAQADLAQGLLGAGTPLARAIVQQAAGTTVPYAVGDMVAVRILHVEAGADLPEADVERRREMLRQAVARAEATNDAIFALAAGSKWGDYDPGKIEAAGLGTDSGASDT

Foldseek 3Di:
DDQLLADVVVPRHHCPDPVNVQCPPPDAQDWTADDDDPGGIDHRHDDDDDDDDPPVVSVVVVVVVVVVVVVVVVVVVVVVVVVVCVVCPDPDVVVVVVVPDPDDDDDDDD

Secondary structure (DSSP, 8-state):
--GGG-BGGGTB--TTSHHHHHHTTPPTT-EEEEEETTEEEEE-----PPP---HHHHHHHHHHHHHHHHHHHHHHHHHHHHHHHHHT----THHHHTTS----------

Radius of gyration: 32.98 Å; chains: 1; bounding box: 78×46×88 Å